Protein AF-A0A9E0UUS5-F1 (afdb_monomer_lite)

Sequence (159 aa):
MNNTKPQHTPTEKFYLEKNPLEKFFAIIGALCFITSCVLVITYSGFTTQPQNEIKVVLIPNLETLWIINVILGVAGGALINYKKFLASIPAGLAAVLFMTDFTLFYISFRDSIISIEILLPLFLAFVVGTVVYKVLYKFFYKKKDDEILKSRMNTELKN

Structure (mmCIF, N/CA/C/O backbone):
data_AF-A0A9E0UUS5-F1
#
_entry.id   AF-A0A9E0UUS5-F1
#
loop_
_atom_site.group_PDB
_atom_site.id
_atom_site.type_symbol
_atom_site.label_atom_id
_atom_site.label_alt_id
_atom_site.label_comp_id
_atom_site.label_asym_id
_atom_site.label_entity_id
_atom_site.label_seq_id
_atom_site.pdbx_PDB_ins_code
_atom_site.Cartn_x
_atom_site.Cartn_y
_atom_site.Cartn_z
_atom_site.occupancy
_atom_site.B_iso_or_equiv
_atom_site.auth_seq_id
_atom_site.auth_comp_id
_atom_site.auth_asym_id
_atom_site.auth_atom_id
_atom_site.pdbx_PDB_model_num
ATOM 1 N N . MET A 1 1 ? -50.980 16.074 3.807 1.00 41.56 1 MET A N 1
ATOM 2 C CA . MET A 1 1 ? -50.008 15.047 3.373 1.00 41.56 1 MET A CA 1
ATOM 3 C C . MET A 1 1 ? -48.647 15.426 3.935 1.00 41.56 1 MET A C 1
ATOM 5 O O . MET A 1 1 ? -48.015 16.333 3.412 1.00 41.56 1 MET A O 1
ATOM 9 N N . ASN A 1 2 ? -48.253 14.815 5.055 1.00 39.16 2 ASN A N 1
ATOM 10 C CA . ASN A 1 2 ? -46.959 15.079 5.682 1.00 39.16 2 ASN A CA 1
ATOM 11 C C . ASN A 1 2 ? -45.862 14.368 4.895 1.00 39.16 2 ASN A C 1
ATOM 13 O O . ASN A 1 2 ? -45.856 13.147 4.777 1.00 39.16 2 ASN A O 1
ATOM 17 N N . ASN A 1 3 ? -44.949 15.163 4.350 1.00 48.62 3 ASN A N 1
ATOM 18 C CA . ASN A 1 3 ? -43.794 14.712 3.597 1.00 48.62 3 ASN A CA 1
ATOM 19 C C . ASN A 1 3 ? -42.670 14.363 4.587 1.00 48.62 3 ASN A C 1
ATOM 21 O O . ASN A 1 3 ? -41.729 15.132 4.787 1.00 48.62 3 ASN A O 1
ATOM 25 N N . THR A 1 4 ? -42.804 13.238 5.291 1.00 45.41 4 THR A N 1
ATOM 26 C CA . THR A 1 4 ? -41.735 12.715 6.148 1.00 45.41 4 THR A CA 1
ATOM 27 C C . THR A 1 4 ? -40.682 12.073 5.259 1.00 45.41 4 THR A C 1
ATOM 29 O O . THR A 1 4 ? -40.800 10.911 4.871 1.00 45.41 4 THR A O 1
ATOM 32 N N . LYS A 1 5 ? -39.642 12.846 4.923 1.00 46.03 5 LYS A N 1
ATOM 33 C CA . LYS A 1 5 ? -38.373 12.279 4.454 1.00 46.03 5 LYS A CA 1
ATOM 34 C C . LYS A 1 5 ? -37.946 11.185 5.446 1.00 46.03 5 LYS A C 1
ATOM 36 O O . LYS A 1 5 ? -38.077 11.417 6.651 1.00 46.03 5 LYS A O 1
ATOM 41 N N . PRO A 1 6 ? -37.459 10.023 4.981 1.00 47.06 6 PRO A N 1
ATOM 42 C CA . PRO A 1 6 ? -37.034 8.953 5.871 1.00 47.06 6 PRO A CA 1
ATOM 43 C C . PRO A 1 6 ? -35.980 9.495 6.840 1.00 47.06 6 PRO A C 1
ATOM 45 O O . PRO A 1 6 ? -34.972 10.084 6.445 1.00 47.06 6 PRO A O 1
ATOM 48 N N . GLN A 1 7 ? -36.280 9.365 8.127 1.00 44.09 7 GLN A N 1
ATOM 49 C CA . GLN A 1 7 ? -35.441 9.826 9.216 1.00 44.09 7 GLN A CA 1
ATOM 50 C C . GLN A 1 7 ? -34.255 8.862 9.309 1.00 44.09 7 GLN A C 1
ATOM 52 O O . GLN A 1 7 ? -34.383 7.750 9.815 1.00 44.09 7 GLN A O 1
ATOM 57 N N . HIS A 1 8 ? -33.120 9.262 8.735 1.00 45.06 8 HIS A N 1
ATOM 58 C CA . HIS A 1 8 ? -31.873 8.508 8.827 1.00 45.06 8 HIS A CA 1
ATOM 59 C C . HIS A 1 8 ? -31.543 8.232 10.298 1.00 45.06 8 HIS A C 1
ATOM 61 O O . HIS A 1 8 ? -31.555 9.147 11.128 1.00 45.06 8 HIS A O 1
ATOM 67 N N . THR A 1 9 ? -31.269 6.967 10.612 1.00 47.38 9 THR A N 1
ATOM 68 C CA . THR A 1 9 ? -30.874 6.535 11.957 1.00 47.38 9 THR A CA 1
ATOM 69 C C . THR A 1 9 ? -29.610 7.291 12.404 1.00 47.38 9 THR A C 1
ATOM 71 O O . THR A 1 9 ? -28.745 7.580 11.571 1.00 47.38 9 THR A O 1
ATOM 74 N N . PRO A 1 10 ? -29.457 7.633 13.699 1.00 53.06 10 PRO A N 1
ATOM 75 C CA . PRO A 1 10 ? -28.300 8.389 14.204 1.00 53.06 10 PRO A CA 1
ATOM 76 C C . PRO A 1 10 ? -26.955 7.709 13.893 1.00 53.06 10 PRO A C 1
ATOM 78 O O . PRO A 1 10 ? -25.936 8.378 13.709 1.00 53.06 10 PRO A O 1
ATOM 81 N N . THR A 1 11 ? -26.974 6.389 13.705 1.00 48.91 11 THR A N 1
ATOM 82 C CA . THR A 1 11 ? -25.857 5.584 13.212 1.00 48.91 11 THR A CA 1
ATOM 83 C C . THR A 1 11 ? -25.323 6.029 11.850 1.00 48.91 11 THR A C 1
ATOM 85 O O . THR A 1 11 ? -24.110 6.039 11.675 1.00 48.91 11 THR A O 1
ATOM 88 N N . GLU A 1 12 ? -26.154 6.461 10.896 1.00 45.56 12 GLU A N 1
ATOM 89 C CA . GLU A 1 12 ? -25.675 6.862 9.560 1.00 45.56 12 GLU A CA 1
ATOM 90 C C . GLU A 1 12 ? -24.980 8.231 9.560 1.00 45.56 12 GLU A C 1
ATOM 92 O O . GLU A 1 12 ? -23.993 8.423 8.846 1.00 45.56 12 GLU A O 1
ATOM 97 N N . LYS A 1 13 ? -25.416 9.171 10.410 1.00 42.91 13 LYS A N 1
ATOM 98 C CA . LYS A 1 13 ? -24.761 10.486 10.537 1.00 42.91 13 LYS A CA 1
ATOM 99 C C . LYS A 1 13 ? -23.367 10.386 11.162 1.00 42.91 13 LYS A C 1
ATOM 101 O O . LYS A 1 13 ? -22.460 11.090 10.723 1.00 42.91 13 LYS A O 1
ATOM 106 N N . PHE A 1 14 ? -23.157 9.461 12.100 1.00 47.47 14 PHE A N 1
ATOM 107 C CA . PHE A 1 14 ? -21.867 9.294 12.782 1.00 47.47 14 PHE A CA 1
ATOM 108 C C . PHE A 1 14 ? -20.787 8.611 11.917 1.00 47.47 14 PHE A C 1
ATOM 110 O O . PHE A 1 14 ? -19.596 8.778 12.173 1.00 47.47 14 PHE A O 1
ATOM 117 N N . TYR A 1 15 ? -21.170 7.886 10.857 1.00 48.66 15 TYR A N 1
ATOM 118 C CA . TYR A 1 15 ? -20.225 7.417 9.828 1.00 48.66 15 TYR A CA 1
ATOM 119 C C . TYR A 1 15 ? -19.896 8.493 8.776 1.00 48.66 15 TYR A C 1
ATOM 121 O O . TYR A 1 15 ? -18.888 8.376 8.072 1.00 48.66 15 TYR A O 1
ATOM 129 N N . LEU A 1 16 ? -20.721 9.541 8.668 1.00 44.91 16 LEU A N 1
ATOM 130 C CA . LEU A 1 16 ? -20.596 10.610 7.671 1.00 44.91 16 LEU A CA 1
ATOM 131 C C . LEU A 1 16 ? -19.901 11.870 8.196 1.00 44.91 16 LEU A C 1
ATOM 133 O O . LEU A 1 16 ? -19.287 12.592 7.404 1.00 44.91 16 LEU A O 1
ATOM 137 N N . GLU A 1 17 ? -19.885 12.093 9.509 1.00 45.72 17 GLU A N 1
ATOM 138 C CA . GLU A 1 17 ? -19.091 13.148 10.148 1.00 45.72 17 GLU A CA 1
ATOM 139 C C . GLU A 1 17 ? -17.619 12.714 10.301 1.00 45.72 17 GLU A C 1
ATOM 141 O O . GLU A 1 17 ? -17.009 12.729 11.367 1.00 45.72 17 GLU A O 1
ATOM 146 N N . LYS A 1 18 ? -17.018 12.277 9.188 1.00 54.56 18 LYS A N 1
ATOM 147 C CA . LYS A 1 18 ? -15.564 12.142 9.080 1.00 54.56 18 LYS A CA 1
ATOM 148 C C . LYS A 1 18 ? -14.963 13.536 9.221 1.00 54.56 18 LYS A C 1
ATOM 150 O O . LYS A 1 18 ? -15.107 14.348 8.302 1.00 54.56 18 LYS A O 1
ATOM 155 N N . ASN A 1 19 ? -14.274 13.768 10.338 1.00 65.75 19 ASN A N 1
ATOM 156 C CA . ASN A 1 19 ? -13.429 14.936 10.572 1.00 65.75 19 ASN A CA 1
ATOM 157 C C . ASN A 1 19 ? -12.673 15.318 9.282 1.00 65.75 19 ASN A C 1
ATOM 159 O O . ASN A 1 19 ? -12.095 14.435 8.636 1.00 65.75 19 ASN A O 1
ATOM 163 N N . PRO A 1 20 ? -12.631 16.605 8.896 1.00 75.69 20 PRO A N 1
ATOM 164 C CA . PRO A 1 20 ? -11.965 17.041 7.666 1.00 75.69 20 PRO A CA 1
ATOM 165 C C . PRO A 1 20 ? -10.489 16.613 7.621 1.00 75.69 20 PRO A C 1
ATOM 167 O O . PRO A 1 20 ? -9.991 16.247 6.559 1.00 75.69 20 PRO A O 1
ATOM 170 N N . LEU A 1 21 ? -9.829 16.539 8.782 1.00 74.62 21 LEU A N 1
ATOM 171 C CA . LEU A 1 21 ? -8.473 16.004 8.933 1.00 74.62 21 LEU A CA 1
ATOM 172 C C . LEU A 1 21 ? -8.345 14.532 8.524 1.00 74.62 21 LEU A C 1
ATOM 174 O O . LEU A 1 21 ? -7.368 14.156 7.890 1.00 74.62 21 LEU A O 1
ATOM 178 N N . GLU A 1 22 ? -9.330 13.690 8.836 1.00 71.50 22 GLU A N 1
ATOM 179 C CA . GLU A 1 22 ? -9.284 12.267 8.477 1.00 71.50 22 GLU A CA 1
ATOM 180 C C . GLU A 1 22 ? -9.432 12.072 6.971 1.00 71.50 22 GLU A C 1
ATOM 182 O O . GLU A 1 22 ? -8.761 11.225 6.388 1.00 71.50 22 GLU A O 1
ATOM 187 N N . LYS A 1 23 ? -10.276 12.885 6.323 1.00 73.94 23 LYS A N 1
ATOM 188 C CA . LYS A 1 23 ? -10.376 12.910 4.857 1.00 73.94 23 LYS A CA 1
ATOM 189 C C . LYS A 1 23 ? -9.075 13.409 4.233 1.00 73.94 23 LYS A C 1
ATOM 191 O O . LYS A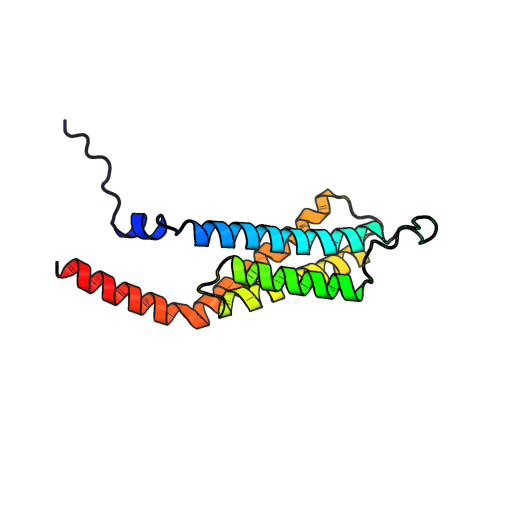 1 23 ? -8.608 12.810 3.272 1.00 73.94 23 LYS A O 1
ATOM 196 N N . PHE A 1 24 ? -8.482 14.458 4.797 1.00 79.12 24 PHE A N 1
ATOM 197 C CA . PHE A 1 24 ? -7.215 15.015 4.330 1.00 79.12 24 PHE A CA 1
ATOM 198 C C . PHE A 1 24 ? -6.070 13.996 4.417 1.00 79.12 24 PHE A C 1
ATOM 200 O O . PHE A 1 24 ? -5.419 13.730 3.409 1.00 79.12 24 PHE A O 1
ATOM 207 N N . PHE A 1 25 ? -5.881 13.344 5.570 1.00 78.69 25 PHE A N 1
ATOM 208 C CA . PHE A 1 25 ? -4.879 12.285 5.719 1.00 78.69 25 PHE A CA 1
ATOM 209 C C . PHE A 1 25 ? -5.159 11.086 4.816 1.00 78.69 25 PHE A C 1
ATOM 211 O O . PHE A 1 25 ? -4.224 10.548 4.233 1.00 78.69 25 PHE A O 1
ATOM 218 N N . ALA A 1 26 ? -6.425 10.707 4.621 1.00 75.25 26 ALA A N 1
ATOM 219 C CA . ALA A 1 26 ? -6.764 9.626 3.704 1.00 75.25 26 ALA A CA 1
ATOM 220 C C . ALA A 1 26 ? -6.425 9.960 2.242 1.00 75.25 26 ALA A C 1
ATOM 222 O O . ALA A 1 26 ? -5.924 9.095 1.528 1.00 75.25 26 ALA A O 1
ATOM 223 N N . ILE A 1 27 ? -6.653 11.204 1.804 1.00 82.06 27 ILE A N 1
ATOM 224 C CA . ILE A 1 27 ? -6.292 11.665 0.455 1.00 82.06 27 ILE A CA 1
ATOM 225 C C . ILE A 1 27 ? -4.772 11.678 0.286 1.00 82.06 27 ILE A C 1
ATOM 227 O O . ILE A 1 27 ? -4.271 11.131 -0.693 1.00 82.06 27 ILE A O 1
ATOM 231 N N . ILE A 1 28 ? -4.032 12.241 1.248 1.00 83.31 28 ILE A N 1
ATOM 232 C CA . ILE A 1 28 ? -2.562 12.238 1.210 1.00 83.31 28 ILE A CA 1
ATOM 233 C C . ILE A 1 28 ? -2.033 10.804 1.213 1.00 83.31 28 ILE A C 1
ATOM 235 O O . ILE A 1 28 ? -1.148 10.482 0.429 1.00 83.31 28 ILE A O 1
ATOM 239 N N . GLY A 1 29 ? -2.595 9.931 2.049 1.00 74.56 29 GLY A N 1
ATOM 240 C CA . GLY A 1 29 ? -2.203 8.530 2.121 1.00 74.56 29 GLY A CA 1
ATOM 241 C C . GLY A 1 29 ? -2.449 7.782 0.811 1.00 74.56 29 GLY A C 1
ATOM 242 O O . GLY A 1 29 ? -1.572 7.059 0.346 1.00 74.56 29 GLY A O 1
ATOM 243 N N . ALA A 1 30 ? -3.598 8.012 0.170 1.00 78.75 30 ALA A N 1
ATOM 244 C CA . ALA A 1 30 ? -3.902 7.450 -1.142 1.00 78.75 30 ALA A CA 1
ATOM 245 C C . ALA A 1 30 ? -2.944 7.969 -2.225 1.00 78.75 30 ALA A C 1
ATOM 247 O O . ALA A 1 30 ? -2.436 7.176 -3.013 1.00 78.75 30 ALA A O 1
ATOM 248 N N . LEU A 1 31 ? -2.645 9.272 -2.237 1.00 83.44 31 LEU A N 1
ATOM 249 C CA . LEU A 1 31 ? -1.670 9.855 -3.163 1.00 83.44 31 LEU A CA 1
ATOM 250 C C . LEU A 1 31 ? -0.276 9.260 -2.957 1.00 83.44 31 LEU A C 1
ATOM 252 O O . LEU A 1 31 ? 0.369 8.900 -3.932 1.00 83.44 31 LEU A O 1
ATOM 256 N N . CYS A 1 32 ? 0.153 9.112 -1.704 1.00 80.38 32 CYS A N 1
ATOM 257 C CA . CYS A 1 32 ? 1.437 8.531 -1.315 1.00 80.38 32 CYS A CA 1
ATOM 258 C C . CYS A 1 32 ? 1.557 7.061 -1.753 1.00 80.38 32 CYS A C 1
ATOM 260 O O . CYS A 1 32 ? 2.587 6.636 -2.270 1.00 80.38 32 CYS A O 1
ATOM 262 N N . PHE A 1 33 ? 0.470 6.298 -1.621 1.00 74.31 33 PHE A N 1
ATOM 263 C CA . PHE A 1 33 ? 0.401 4.918 -2.089 1.00 74.31 33 PHE A CA 1
ATOM 264 C C . PHE A 1 33 ? 0.462 4.827 -3.623 1.00 74.31 33 PHE A C 1
ATOM 266 O O . PHE A 1 33 ? 1.226 4.037 -4.170 1.00 74.31 33 PHE A O 1
ATOM 273 N N . ILE A 1 34 ? -0.293 5.672 -4.334 1.00 78.75 34 ILE A N 1
ATOM 274 C CA . ILE A 1 34 ? -0.288 5.705 -5.805 1.00 78.75 34 ILE A CA 1
ATOM 275 C C . ILE A 1 34 ? 1.084 6.134 -6.339 1.00 78.75 34 ILE A C 1
ATOM 277 O O . ILE A 1 34 ? 1.577 5.529 -7.288 1.00 78.75 34 ILE A O 1
ATOM 281 N N . THR A 1 35 ? 1.729 7.142 -5.746 1.00 78.69 35 THR A N 1
ATOM 282 C CA . THR A 1 35 ? 3.063 7.580 -6.187 1.00 78.69 35 THR A CA 1
ATOM 283 C C . THR A 1 35 ? 4.119 6.503 -5.972 1.00 78.69 35 THR A C 1
ATOM 285 O O . THR A 1 35 ? 4.952 6.314 -6.855 1.00 78.69 35 THR A O 1
ATOM 288 N N . SER A 1 36 ? 4.050 5.751 -4.868 1.00 72.94 36 SER A N 1
ATOM 289 C CA . SER A 1 36 ? 4.867 4.548 -4.649 1.00 72.94 36 SER A CA 1
ATOM 290 C C . SER A 1 36 ? 4.708 3.555 -5.810 1.00 72.94 36 SER A C 1
ATOM 292 O O . SER A 1 36 ? 5.691 3.156 -6.437 1.00 72.94 36 SER A O 1
ATOM 294 N N . CYS A 1 37 ? 3.460 3.242 -6.167 1.00 68.62 37 CYS A N 1
ATOM 295 C CA . CYS A 1 37 ? 3.131 2.313 -7.243 1.00 68.62 37 CYS A CA 1
ATOM 296 C C . CYS A 1 37 ? 3.693 2.780 -8.599 1.00 68.62 37 CYS A C 1
ATOM 298 O O . CYS A 1 37 ? 4.295 2.003 -9.341 1.00 68.62 37 CYS A O 1
ATOM 300 N N . VAL A 1 38 ? 3.528 4.065 -8.920 1.00 72.38 38 VAL A N 1
ATOM 301 C CA . VAL A 1 38 ? 4.005 4.651 -10.182 1.00 72.38 38 VAL A CA 1
ATOM 302 C C . VAL A 1 38 ? 5.535 4.672 -10.252 1.00 72.38 38 VAL A C 1
ATOM 304 O O . VAL A 1 38 ? 6.088 4.415 -11.320 1.00 72.38 38 VAL A O 1
ATOM 307 N N . LEU A 1 39 ? 6.229 4.922 -9.137 1.00 72.19 39 LEU A N 1
ATOM 308 C CA . LEU A 1 39 ? 7.697 4.935 -9.070 1.00 72.19 39 LEU A CA 1
ATOM 309 C C . LEU A 1 39 ? 8.317 3.581 -9.443 1.00 72.19 39 LEU A C 1
ATOM 311 O O . LEU A 1 39 ? 9.232 3.540 -10.265 1.00 72.19 39 LEU A O 1
ATOM 315 N N . VAL A 1 40 ? 7.793 2.478 -8.898 1.00 68.62 40 VAL A N 1
ATOM 316 C CA . VAL A 1 40 ? 8.290 1.115 -9.186 1.00 68.62 40 VAL A CA 1
ATOM 317 C C . VAL A 1 40 ? 8.152 0.769 -10.657 1.00 68.62 40 VAL A C 1
ATOM 319 O O . VAL A 1 40 ? 9.080 0.245 -11.275 1.00 68.62 40 VAL A O 1
ATOM 322 N N . ILE A 1 41 ? 6.984 1.066 -11.221 1.00 65.50 41 ILE A N 1
ATOM 323 C CA . ILE A 1 41 ? 6.671 0.716 -12.602 1.00 65.50 41 ILE A CA 1
ATOM 324 C C . ILE A 1 41 ? 7.444 1.619 -13.562 1.00 65.50 41 ILE A C 1
ATOM 326 O O . ILE A 1 41 ? 7.999 1.121 -14.535 1.00 65.50 41 ILE A O 1
ATOM 330 N N . THR A 1 42 ? 7.547 2.921 -13.285 1.00 65.50 42 THR A N 1
ATOM 331 C CA . THR A 1 42 ? 8.322 3.839 -14.135 1.00 65.50 42 THR A CA 1
ATOM 332 C C . THR A 1 42 ? 9.787 3.418 -14.178 1.00 65.50 42 THR A C 1
ATOM 334 O O . THR A 1 42 ? 10.378 3.364 -15.251 1.00 65.50 42 THR A O 1
ATOM 337 N N . TYR A 1 43 ? 10.371 3.044 -13.040 1.00 66.31 43 TYR A N 1
ATOM 338 C CA . TYR A 1 43 ? 11.735 2.536 -13.041 1.00 66.31 43 TYR A CA 1
ATOM 339 C C . TYR A 1 43 ? 11.855 1.226 -13.832 1.00 66.31 43 TYR A C 1
ATOM 341 O O . TYR A 1 43 ? 12.674 1.140 -14.745 1.00 66.31 43 TYR A O 1
ATOM 349 N N . SER A 1 44 ? 11.005 0.237 -13.538 1.00 61.41 44 SER A N 1
ATOM 350 C CA . SER A 1 44 ? 11.111 -1.111 -14.119 1.00 61.41 44 SER A CA 1
ATOM 351 C C . SER A 1 44 ? 10.718 -1.171 -15.603 1.00 61.41 44 SER A C 1
ATOM 353 O O . SER A 1 44 ? 11.192 -2.038 -16.328 1.00 61.41 44 SER A O 1
ATOM 355 N N . GLY A 1 45 ? 9.862 -0.256 -16.067 1.00 54.91 45 GLY A N 1
ATOM 356 C CA . GLY A 1 45 ? 9.377 -0.194 -17.448 1.00 54.91 45 GLY A CA 1
ATOM 357 C C . GLY A 1 45 ? 10.213 0.675 -18.393 1.00 54.91 45 GLY A C 1
ATOM 358 O O . GLY A 1 45 ? 10.132 0.468 -19.599 1.00 54.91 45 GLY A O 1
ATOM 359 N N . PHE A 1 46 ? 11.013 1.624 -17.881 1.00 50.47 46 PHE A N 1
ATOM 360 C CA . PHE A 1 46 ? 11.813 2.541 -18.715 1.00 50.47 46 PHE A CA 1
ATOM 361 C C . PHE A 1 46 ? 13.332 2.294 -18.679 1.00 50.47 46 PHE A C 1
ATOM 363 O O . PHE A 1 46 ? 14.023 2.735 -19.594 1.00 50.47 46 PHE A O 1
ATOM 370 N N . THR A 1 47 ? 13.885 1.582 -17.687 1.00 53.47 47 THR A N 1
ATOM 371 C CA . THR A 1 47 ? 15.341 1.292 -17.646 1.00 53.47 47 THR A CA 1
ATOM 372 C C . THR A 1 47 ? 15.783 0.090 -18.489 1.00 53.47 47 THR A C 1
ATOM 374 O O . THR A 1 47 ? 16.972 -0.212 -18.539 1.00 53.47 47 THR A O 1
ATOM 377 N N . THR A 1 48 ? 14.872 -0.565 -19.214 1.00 48.06 48 THR A N 1
ATOM 378 C CA . THR A 1 48 ? 15.212 -1.610 -20.198 1.00 48.06 48 THR A CA 1
ATOM 379 C C . THR A 1 48 ? 15.818 -1.059 -21.494 1.00 48.06 48 THR A C 1
ATOM 381 O O . THR A 1 48 ? 16.295 -1.838 -22.318 1.00 48.06 48 THR A O 1
ATOM 384 N N . GLN A 1 49 ? 15.862 0.266 -21.688 1.00 48.47 49 GLN A N 1
ATOM 385 C CA . GLN A 1 49 ? 16.645 0.863 -22.771 1.00 48.47 49 GLN A CA 1
ATOM 386 C C . GLN A 1 49 ? 18.140 0.902 -22.405 1.00 48.47 49 GLN A C 1
ATOM 388 O O . GLN A 1 49 ? 18.482 1.284 -21.282 1.00 48.47 49 GLN A O 1
ATOM 393 N N . PRO A 1 50 ? 19.050 0.520 -23.326 1.00 47.28 50 PRO A N 1
ATOM 394 C CA . PRO A 1 50 ? 20.485 0.514 -23.064 1.00 47.28 50 PRO A CA 1
ATOM 395 C C . PRO A 1 50 ? 20.940 1.903 -22.600 1.00 47.28 50 PRO A C 1
ATOM 397 O O . PRO A 1 50 ? 20.605 2.911 -23.217 1.00 47.28 50 PRO A O 1
ATOM 400 N N . GLN A 1 51 ? 21.693 1.923 -21.498 1.00 49.62 51 GLN A N 1
ATOM 401 C CA . GLN A 1 51 ? 22.073 3.063 -20.645 1.00 49.62 51 GLN A CA 1
ATOM 402 C C . GLN A 1 51 ? 22.871 4.207 -21.314 1.00 49.62 51 GLN A C 1
ATOM 404 O O . GLN A 1 51 ? 23.588 4.934 -20.629 1.00 49.62 51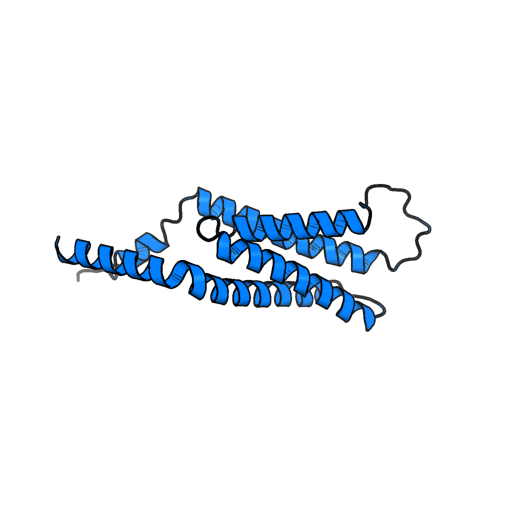 GLN A O 1
ATOM 409 N N . ASN A 1 52 ? 22.795 4.404 -22.628 1.00 45.84 52 ASN A N 1
ATOM 410 C CA . ASN A 1 52 ? 23.770 5.236 -23.324 1.00 45.84 52 ASN A CA 1
ATOM 411 C C . ASN A 1 52 ? 23.430 6.721 -23.492 1.00 45.84 52 ASN A C 1
ATOM 413 O O . ASN A 1 52 ? 24.354 7.452 -23.826 1.00 45.84 52 ASN A O 1
ATOM 417 N N . GLU A 1 53 ? 22.219 7.234 -23.223 1.00 44.72 53 GLU A N 1
ATOM 418 C CA . GLU A 1 53 ? 21.931 8.638 -23.613 1.00 44.72 53 GLU A CA 1
ATOM 419 C C . GLU A 1 53 ? 21.122 9.528 -22.652 1.00 44.72 53 GLU A C 1
ATOM 421 O O . GLU A 1 53 ? 20.635 10.575 -23.068 1.00 44.72 53 GLU A O 1
ATOM 426 N N . ILE A 1 54 ? 21.040 9.242 -21.346 1.00 45.03 54 ILE A N 1
ATOM 427 C CA . ILE A 1 54 ? 20.441 10.218 -20.408 1.00 45.03 54 ILE A CA 1
ATOM 428 C C . ILE A 1 54 ? 21.421 10.582 -19.289 1.00 45.03 54 ILE A C 1
ATOM 430 O O . ILE A 1 54 ? 21.365 10.079 -18.169 1.00 45.03 54 ILE A O 1
ATOM 434 N N . LYS A 1 55 ? 22.314 11.535 -19.596 1.00 40.62 55 LYS A N 1
ATOM 435 C CA . LYS A 1 55 ? 23.054 12.344 -18.610 1.00 40.62 55 LYS A CA 1
ATOM 436 C C . LYS A 1 55 ? 22.091 13.301 -17.896 1.00 40.62 55 LYS A C 1
ATOM 438 O O . LYS A 1 55 ? 22.146 14.510 -18.084 1.00 40.62 55 LYS A O 1
ATOM 443 N N . VAL A 1 56 ? 21.220 12.769 -17.048 1.00 43.06 56 VAL A N 1
ATOM 444 C CA . VAL A 1 56 ? 20.603 13.545 -15.969 1.00 43.06 56 VAL A CA 1
ATOM 445 C C . VAL A 1 56 ? 20.584 12.648 -14.739 1.00 43.06 56 VAL A C 1
ATOM 447 O O . VAL A 1 56 ? 19.773 11.733 -14.623 1.00 43.06 56 VAL A O 1
ATOM 450 N N . VAL A 1 57 ? 21.515 12.902 -13.818 1.00 45.25 57 VAL A N 1
ATOM 451 C CA . VAL A 1 57 ? 21.588 12.271 -12.493 1.00 45.25 57 VAL A CA 1
ATOM 452 C C . VAL A 1 57 ? 20.443 12.824 -11.634 1.00 45.25 57 VAL A C 1
ATOM 454 O O . VAL A 1 57 ? 20.649 13.624 -10.730 1.00 45.25 57 VAL A O 1
ATOM 457 N N . LEU A 1 58 ? 19.207 12.470 -11.981 1.00 53.19 58 LEU A N 1
ATOM 458 C CA . LEU A 1 58 ? 18.009 12.757 -11.184 1.00 53.19 58 LEU A CA 1
ATOM 459 C C . LEU A 1 58 ? 17.156 11.503 -10.951 1.00 53.19 58 LEU A C 1
ATOM 461 O O . LEU A 1 58 ? 16.097 11.583 -10.338 1.00 53.19 58 LEU A O 1
ATOM 465 N N . ILE A 1 59 ? 17.608 10.344 -11.434 1.00 55.66 59 ILE A N 1
ATOM 466 C CA . ILE A 1 59 ? 17.000 9.051 -11.129 1.00 55.66 59 ILE A CA 1
ATOM 467 C C . ILE A 1 59 ? 17.779 8.489 -9.931 1.00 55.66 59 ILE A C 1
ATOM 469 O O . ILE A 1 59 ? 18.979 8.239 -10.070 1.00 55.66 59 ILE A O 1
ATOM 473 N N . PRO A 1 60 ? 17.158 8.350 -8.743 1.00 61.50 60 PRO A N 1
ATOM 474 C CA . PRO A 1 60 ? 17.824 7.763 -7.587 1.00 61.50 60 PRO A CA 1
ATOM 475 C C . PRO A 1 60 ? 18.317 6.348 -7.917 1.00 61.50 60 PRO A C 1
ATOM 477 O O . PRO A 1 60 ? 17.730 5.664 -8.757 1.00 61.50 60 PRO A O 1
ATOM 480 N N . ASN A 1 61 ? 19.380 5.898 -7.243 1.00 69.38 61 ASN A N 1
ATOM 481 C CA . ASN A 1 61 ? 19.861 4.521 -7.368 1.00 69.38 61 ASN A CA 1
ATOM 482 C C . ASN A 1 61 ? 18.712 3.525 -7.088 1.00 69.38 61 ASN A C 1
ATOM 484 O O . ASN A 1 61 ? 17.793 3.837 -6.327 1.00 69.38 61 ASN A O 1
ATOM 488 N N . LEU A 1 62 ? 18.774 2.325 -7.672 1.00 67.56 62 LEU A N 1
ATOM 489 C CA . LEU A 1 62 ? 17.757 1.276 -7.547 1.00 67.56 62 LEU A CA 1
ATOM 490 C C . LEU A 1 62 ? 17.372 1.021 -6.086 1.00 67.56 62 LEU A C 1
ATOM 492 O O . LEU A 1 62 ? 16.197 1.026 -5.731 1.00 67.56 62 LEU A O 1
ATOM 496 N N . GLU A 1 63 ? 18.372 0.875 -5.221 1.00 71.06 63 GLU A N 1
ATOM 497 C CA . GLU A 1 63 ? 18.180 0.688 -3.780 1.00 71.06 63 GLU A CA 1
ATOM 498 C C . GLU A 1 63 ? 17.432 1.865 -3.139 1.00 71.06 63 GLU A C 1
ATOM 500 O O . GLU A 1 63 ? 16.532 1.676 -2.324 1.00 71.06 63 GLU A O 1
ATOM 505 N N . THR A 1 64 ? 17.751 3.095 -3.545 1.00 74.38 64 THR A N 1
ATOM 506 C CA . THR A 1 64 ? 17.094 4.308 -3.046 1.00 74.38 64 THR A CA 1
ATOM 507 C C . THR A 1 64 ? 15.634 4.379 -3.489 1.00 74.38 64 THR A C 1
ATOM 509 O O . THR A 1 64 ? 14.777 4.753 -2.692 1.00 74.38 64 THR A O 1
ATOM 512 N N . LEU A 1 65 ? 15.322 3.977 -4.724 1.00 71.06 65 LEU A N 1
ATOM 513 C CA . LEU A 1 65 ? 13.945 3.896 -5.220 1.00 71.06 65 LEU A CA 1
ATOM 514 C C . LEU A 1 65 ? 13.126 2.850 -4.464 1.00 71.06 65 LEU A C 1
ATOM 516 O O . LEU A 1 65 ? 11.983 3.128 -4.097 1.00 71.06 65 LEU A O 1
ATOM 520 N N . TRP A 1 66 ? 13.717 1.691 -4.167 1.00 73.44 66 TRP A N 1
ATOM 521 C CA . TRP A 1 66 ? 13.079 0.665 -3.342 1.00 73.44 66 TRP A CA 1
ATOM 522 C C . TRP A 1 66 ? 12.769 1.172 -1.938 1.00 73.44 66 TRP A C 1
ATOM 524 O O . TRP A 1 66 ? 11.644 1.020 -1.461 1.00 73.44 66 TRP A O 1
ATOM 534 N N . ILE A 1 67 ? 13.739 1.829 -1.299 1.00 78.94 67 ILE A N 1
ATOM 535 C CA . ILE A 1 67 ? 13.565 2.413 0.034 1.00 78.94 67 ILE A CA 1
ATOM 536 C C . ILE A 1 67 ? 12.451 3.466 0.016 1.00 78.94 67 ILE A C 1
ATOM 538 O O . ILE A 1 67 ? 11.548 3.411 0.850 1.00 78.94 67 ILE A O 1
ATOM 542 N N . ILE A 1 68 ? 12.465 4.387 -0.954 1.00 79.88 68 ILE A N 1
ATOM 543 C CA . ILE A 1 68 ? 11.423 5.413 -1.104 1.00 79.88 68 ILE A CA 1
ATOM 544 C C . ILE A 1 68 ? 10.054 4.760 -1.297 1.00 79.88 68 ILE A C 1
ATOM 546 O O . ILE A 1 68 ? 9.091 5.156 -0.649 1.00 79.88 68 ILE A O 1
ATOM 550 N N . ASN A 1 69 ? 9.959 3.735 -2.139 1.00 78.31 69 ASN A N 1
ATOM 551 C CA . ASN A 1 69 ? 8.710 3.036 -2.402 1.00 78.31 69 ASN A CA 1
ATOM 552 C C . ASN A 1 69 ? 8.150 2.333 -1.152 1.00 78.31 69 ASN A C 1
ATOM 554 O O . ASN A 1 69 ? 6.962 2.457 -0.859 1.00 78.31 69 ASN A O 1
ATOM 558 N N . VAL A 1 70 ? 8.997 1.664 -0.366 1.00 80.38 70 VAL A N 1
ATOM 559 C CA . VAL A 1 70 ? 8.590 1.057 0.912 1.00 80.38 70 VAL A CA 1
ATOM 560 C C . VAL A 1 70 ? 8.134 2.127 1.905 1.00 80.38 70 VAL A C 1
ATOM 562 O O . VAL A 1 70 ? 7.086 1.969 2.533 1.00 80.38 70 VAL A O 1
ATOM 565 N N . ILE A 1 71 ? 8.869 3.238 2.023 1.00 85.44 71 ILE A N 1
ATOM 566 C CA . ILE A 1 71 ? 8.511 4.351 2.915 1.00 85.44 71 ILE A CA 1
ATOM 567 C C . ILE A 1 71 ? 7.166 4.958 2.509 1.00 85.44 71 ILE A C 1
ATOM 569 O O . ILE A 1 71 ? 6.299 5.128 3.364 1.00 85.44 71 ILE A O 1
ATOM 573 N N . LEU A 1 72 ? 6.964 5.252 1.223 1.00 82.56 72 LEU A N 1
ATOM 574 C CA . LEU A 1 72 ? 5.713 5.802 0.699 1.00 82.56 72 LEU A CA 1
ATOM 575 C C . LEU A 1 72 ? 4.551 4.809 0.843 1.00 82.56 72 LEU A C 1
ATOM 577 O O . LEU A 1 72 ? 3.446 5.207 1.199 1.00 82.56 72 LEU A O 1
ATOM 581 N N . GLY A 1 73 ? 4.798 3.514 0.653 1.00 79.44 73 GLY A N 1
ATOM 582 C CA . GLY A 1 73 ? 3.818 2.454 0.879 1.00 79.44 73 GLY A CA 1
ATOM 583 C C . GLY A 1 73 ? 3.356 2.356 2.330 1.00 79.44 73 GLY A C 1
ATOM 584 O O . GLY A 1 73 ? 2.157 2.313 2.613 1.00 79.44 73 GLY A O 1
ATOM 585 N N . VAL A 1 74 ? 4.309 2.364 3.265 1.00 83.44 74 VAL A N 1
ATOM 586 C CA . VAL A 1 74 ? 4.046 2.326 4.709 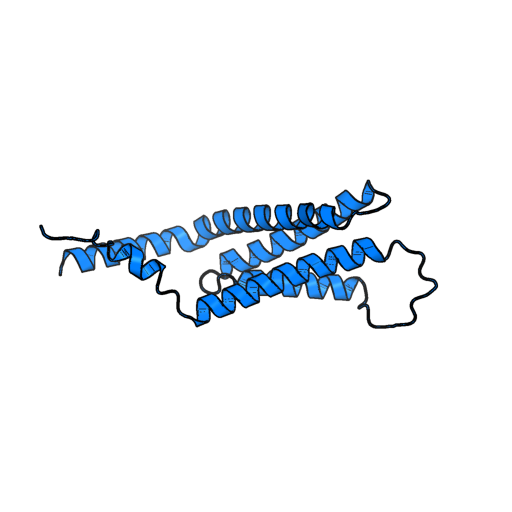1.00 83.44 74 VAL A CA 1
ATOM 587 C C . VAL A 1 74 ? 3.377 3.615 5.179 1.00 83.44 74 VAL A C 1
ATOM 589 O O . VAL A 1 74 ? 2.376 3.553 5.894 1.00 83.44 74 VAL A O 1
ATOM 592 N N . ALA A 1 75 ? 3.886 4.776 4.760 1.00 84.12 75 ALA A N 1
ATOM 593 C CA . ALA A 1 75 ? 3.311 6.077 5.088 1.00 84.12 75 ALA A CA 1
ATOM 594 C C . ALA A 1 75 ? 1.899 6.218 4.505 1.00 84.12 75 ALA A C 1
ATOM 596 O O . ALA A 1 75 ? 0.979 6.617 5.216 1.00 84.12 75 ALA A O 1
ATOM 597 N N . GLY A 1 76 ? 1.702 5.812 3.250 1.00 79.31 76 GLY A N 1
ATOM 598 C CA . GLY A 1 76 ? 0.405 5.774 2.584 1.00 79.31 76 GLY A CA 1
ATOM 599 C C . GLY A 1 76 ? -0.589 4.884 3.322 1.00 79.31 76 GLY A C 1
ATOM 600 O O . GLY A 1 76 ? -1.677 5.337 3.684 1.00 79.31 76 GLY A O 1
ATOM 601 N N . GLY A 1 77 ? -0.182 3.655 3.650 1.00 77.31 77 GLY A N 1
ATOM 602 C CA . GLY A 1 77 ? -0.970 2.733 4.465 1.00 77.31 77 GLY A CA 1
ATOM 603 C C . GLY A 1 77 ? -1.335 3.327 5.825 1.00 77.31 77 GLY A C 1
ATOM 604 O O . GLY A 1 77 ? -2.508 3.337 6.196 1.00 77.31 77 GLY A O 1
ATOM 605 N N . ALA A 1 78 ? -0.369 3.883 6.557 1.00 81.62 78 ALA A N 1
ATOM 606 C CA . ALA A 1 78 ? -0.597 4.503 7.861 1.00 81.62 78 ALA A CA 1
ATOM 607 C C . ALA A 1 78 ? -1.579 5.685 7.793 1.00 81.62 78 ALA A C 1
ATOM 609 O O . ALA A 1 78 ? -2.468 5.792 8.636 1.00 81.62 78 ALA A O 1
ATOM 610 N N . LEU A 1 79 ? -1.451 6.545 6.780 1.00 81.56 79 LEU A N 1
ATOM 611 C CA . LEU A 1 79 ? -2.254 7.759 6.617 1.00 81.56 79 LEU A CA 1
ATOM 612 C C . LEU A 1 79 ? -3.698 7.474 6.185 1.00 81.56 79 LEU A C 1
ATOM 614 O O . LEU A 1 79 ? -4.613 8.147 6.662 1.00 81.56 79 LEU A O 1
ATOM 618 N N . ILE A 1 80 ? -3.928 6.443 5.358 1.00 77.00 80 ILE A N 1
ATOM 619 C CA . ILE A 1 80 ? -5.279 6.019 4.938 1.00 77.00 80 ILE A CA 1
ATOM 620 C C . ILE A 1 80 ? -6.165 5.693 6.146 1.00 77.00 80 ILE A C 1
ATOM 622 O O . ILE A 1 80 ? -7.371 5.955 6.123 1.00 77.00 80 ILE A O 1
ATOM 626 N N . ASN A 1 81 ? -5.588 5.131 7.213 1.00 75.38 81 ASN A N 1
ATOM 627 C CA . ASN A 1 81 ? -6.342 4.806 8.416 1.00 75.38 81 ASN A CA 1
ATOM 628 C C . ASN A 1 81 ? -5.503 4.949 9.694 1.00 75.38 81 ASN A C 1
ATOM 630 O O . ASN A 1 81 ? -5.212 3.971 10.385 1.00 75.38 81 ASN A O 1
ATOM 634 N N . TYR A 1 82 ? -5.155 6.194 10.034 1.00 76.12 82 TYR A N 1
ATOM 635 C CA . TYR A 1 82 ? -4.261 6.519 11.156 1.00 76.12 82 TYR A CA 1
ATOM 636 C C . TYR A 1 82 ? -4.733 5.973 12.517 1.00 76.12 82 TYR A C 1
ATOM 638 O O . TYR A 1 82 ? -3.916 5.556 13.334 1.00 76.12 82 TYR A O 1
ATOM 646 N N . LYS A 1 83 ? -6.051 5.884 12.762 1.00 75.25 83 LYS A N 1
ATOM 647 C CA . LYS A 1 83 ? -6.607 5.282 13.996 1.00 75.25 83 LYS A CA 1
ATOM 648 C C . LYS A 1 83 ? -6.343 3.779 14.096 1.00 75.25 83 LYS A C 1
ATOM 650 O O . LYS A 1 83 ? -6.339 3.219 15.189 1.00 75.25 83 LYS A O 1
ATOM 655 N N . LYS A 1 84 ? -6.164 3.121 12.950 1.00 81.69 84 LYS A N 1
ATOM 656 C CA . LYS A 1 84 ? -6.021 1.668 12.802 1.00 81.69 84 LYS A CA 1
ATOM 657 C C . LYS A 1 84 ? -4.647 1.312 12.230 1.00 81.69 84 LYS A C 1
ATOM 659 O O . LYS A 1 84 ? -4.517 0.351 11.472 1.00 81.69 84 LYS A O 1
ATOM 664 N N . PHE A 1 85 ? -3.620 2.084 12.598 1.00 82.25 85 PHE A N 1
ATOM 665 C CA . PHE A 1 85 ? -2.270 1.975 12.044 1.00 82.25 85 PHE A CA 1
ATOM 666 C C . PHE A 1 85 ? -1.650 0.575 12.198 1.00 82.25 85 PHE A C 1
ATOM 668 O O . PHE A 1 85 ? -0.939 0.149 11.294 1.00 82.25 85 PHE A O 1
ATOM 675 N N . LEU A 1 86 ? -1.976 -0.186 13.257 1.00 84.00 86 LEU A N 1
ATOM 676 C CA . LEU A 1 86 ? -1.471 -1.560 13.449 1.00 84.00 86 LEU A CA 1
ATOM 677 C C . LEU A 1 86 ? -1.955 -2.530 12.364 1.00 84.00 86 LEU A C 1
ATOM 679 O O . LEU A 1 86 ? -1.268 -3.497 12.059 1.00 84.00 86 LEU A O 1
ATOM 683 N N . ALA A 1 87 ? -3.126 -2.280 11.774 1.00 82.00 87 ALA A N 1
ATOM 684 C CA . ALA A 1 87 ? -3.627 -3.045 10.633 1.00 82.00 87 ALA A CA 1
ATOM 685 C C . ALA A 1 87 ? -3.248 -2.390 9.295 1.00 82.00 87 ALA A C 1
ATOM 687 O O . ALA A 1 87 ? -3.067 -3.082 8.298 1.00 82.00 87 ALA A O 1
ATOM 688 N N . SER A 1 88 ? -3.118 -1.062 9.275 1.00 81.88 88 SER A N 1
ATOM 689 C CA . SER A 1 88 ? -2.890 -0.273 8.061 1.00 81.88 88 SER A CA 1
ATOM 690 C C . SER A 1 88 ? -1.438 -0.293 7.575 1.00 81.88 88 SER A C 1
ATOM 692 O O . SER A 1 88 ? -1.202 -0.402 6.375 1.00 81.88 88 SER A O 1
ATOM 694 N N . ILE A 1 89 ? -0.461 -0.243 8.487 1.00 86.62 89 ILE A N 1
ATOM 695 C CA . ILE A 1 89 ? 0.971 -0.293 8.151 1.00 86.62 89 ILE A CA 1
ATOM 696 C C . ILE A 1 89 ? 1.357 -1.627 7.496 1.00 86.62 89 ILE A C 1
ATOM 698 O O . ILE A 1 89 ? 1.915 -1.595 6.398 1.00 86.62 89 ILE A O 1
ATOM 702 N N . PRO A 1 90 ? 1.046 -2.801 8.085 1.00 86.56 90 PRO A N 1
ATOM 703 C CA . PRO A 1 90 ? 1.455 -4.068 7.488 1.00 86.56 90 PRO A CA 1
ATOM 704 C C . PRO A 1 90 ? 0.682 -4.359 6.199 1.00 86.56 90 PRO A C 1
ATOM 706 O O . PRO A 1 90 ? 1.219 -4.993 5.300 1.00 86.56 90 PRO A O 1
ATOM 709 N N . ALA A 1 91 ? -0.555 -3.862 6.077 1.00 85.38 91 ALA A N 1
ATOM 710 C CA . ALA A 1 91 ? -1.324 -3.944 4.840 1.00 85.38 91 ALA A CA 1
ATOM 711 C C . ALA A 1 91 ? -0.708 -3.106 3.710 1.00 85.38 91 ALA A C 1
ATOM 713 O O . ALA A 1 91 ? -0.595 -3.599 2.590 1.00 85.38 91 ALA A O 1
ATOM 714 N N . GLY A 1 92 ? -0.275 -1.874 4.004 1.00 83.06 92 GLY A N 1
ATOM 715 C CA . GLY A 1 92 ? 0.442 -1.028 3.048 1.00 83.06 92 GLY A CA 1
ATOM 716 C C . GLY A 1 92 ? 1.764 -1.657 2.611 1.00 83.06 92 GLY A C 1
ATOM 717 O O . GLY A 1 92 ? 2.037 -1.745 1.418 1.00 83.06 92 GLY A O 1
ATOM 718 N N . LEU A 1 93 ? 2.538 -2.187 3.563 1.00 87.44 93 LEU A N 1
ATOM 719 C CA . LEU A 1 93 ? 3.786 -2.895 3.272 1.00 87.44 93 LEU A CA 1
ATOM 720 C C . LEU A 1 93 ? 3.555 -4.138 2.398 1.00 87.44 93 LEU A C 1
ATOM 722 O O . LEU A 1 93 ? 4.233 -4.310 1.389 1.00 87.44 93 LEU A O 1
ATOM 726 N N . ALA A 1 94 ? 2.582 -4.982 2.754 1.00 86.94 94 ALA A N 1
ATOM 727 C CA . ALA A 1 94 ? 2.253 -6.185 1.992 1.00 86.94 94 ALA A CA 1
ATOM 728 C C . ALA A 1 94 ? 1.805 -5.855 0.563 1.00 86.94 94 ALA A C 1
ATOM 730 O O . ALA A 1 94 ? 2.191 -6.548 -0.374 1.00 86.94 94 ALA A O 1
ATOM 731 N N . ALA A 1 95 ? 1.027 -4.785 0.386 1.00 84.88 95 ALA A N 1
ATOM 732 C CA . ALA A 1 95 ? 0.603 -4.334 -0.931 1.00 84.88 95 ALA A CA 1
ATOM 733 C C . ALA A 1 95 ? 1.791 -3.901 -1.799 1.00 84.88 95 ALA A C 1
ATOM 735 O O . ALA A 1 95 ? 1.869 -4.302 -2.957 1.00 84.88 95 ALA A O 1
ATOM 736 N N . VAL A 1 96 ? 2.735 -3.139 -1.236 1.00 83.50 96 VAL A N 1
ATOM 737 C CA . VAL A 1 96 ? 3.927 -2.683 -1.963 1.00 83.50 96 VAL A CA 1
ATOM 738 C C . VAL A 1 96 ? 4.864 -3.836 -2.317 1.00 83.50 96 VAL A C 1
ATOM 740 O O . VAL A 1 96 ? 5.315 -3.911 -3.459 1.00 83.50 96 VAL A O 1
ATOM 743 N N . LEU A 1 97 ? 5.127 -4.757 -1.387 1.00 84.38 97 LEU A N 1
ATOM 744 C CA . LEU A 1 97 ? 5.962 -5.935 -1.654 1.00 84.38 97 LEU A CA 1
ATOM 745 C C . LEU A 1 97 ? 5.326 -6.850 -2.705 1.00 84.38 97 LEU A C 1
ATOM 747 O O . LEU A 1 97 ? 5.977 -7.237 -3.668 1.00 84.38 97 LEU A O 1
ATOM 751 N N . PHE A 1 98 ? 4.029 -7.129 -2.586 1.00 84.94 98 PHE A N 1
ATOM 752 C CA . PHE A 1 98 ? 3.345 -7.977 -3.558 1.00 84.94 98 PHE A CA 1
ATOM 753 C C . PHE A 1 98 ? 3.312 -7.344 -4.950 1.00 84.94 98 PHE A C 1
ATOM 755 O O . PHE A 1 98 ? 3.540 -8.016 -5.951 1.00 84.94 98 PHE A O 1
ATOM 762 N N . MET A 1 99 ? 3.050 -6.037 -5.023 1.00 81.25 99 MET A N 1
ATOM 763 C CA . MET A 1 99 ? 3.086 -5.300 -6.282 1.00 81.25 99 MET A CA 1
ATOM 764 C C . MET A 1 99 ? 4.458 -5.382 -6.943 1.00 81.25 99 MET A C 1
ATOM 766 O O . MET A 1 99 ? 4.553 -5.576 -8.152 1.00 81.25 99 MET A O 1
ATOM 770 N N . THR A 1 100 ? 5.504 -5.215 -6.141 1.00 77.50 100 THR A N 1
ATOM 771 C CA . THR A 1 100 ? 6.906 -5.284 -6.550 1.00 77.50 100 THR A CA 1
ATOM 772 C C . THR A 1 100 ? 7.224 -6.634 -7.169 1.00 77.50 100 THR A C 1
ATOM 774 O O . THR A 1 100 ? 7.624 -6.694 -8.331 1.00 77.50 100 THR A O 1
ATOM 777 N N . ASP A 1 101 ? 6.968 -7.709 -6.426 1.00 81.25 101 ASP A N 1
ATOM 778 C CA . ASP A 1 101 ? 7.253 -9.070 -6.868 1.00 81.25 101 ASP A CA 1
ATOM 779 C C . ASP A 1 101 ? 6.440 -9.420 -8.112 1.00 81.25 101 ASP A C 1
ATOM 781 O O . ASP A 1 101 ? 6.970 -9.975 -9.072 1.00 81.25 101 ASP A O 1
ATOM 785 N N . PHE A 1 102 ? 5.162 -9.029 -8.139 1.00 82.75 102 PHE A N 1
ATOM 786 C CA . PHE A 1 102 ? 4.309 -9.246 -9.299 1.00 82.75 102 PHE A CA 1
ATOM 787 C C . PHE A 1 102 ? 4.791 -8.464 -10.524 1.00 82.75 102 PHE A C 1
ATOM 789 O O . PHE A 1 102 ? 4.765 -8.993 -11.629 1.00 82.75 102 PHE A O 1
ATOM 796 N N . THR A 1 103 ? 5.256 -7.226 -10.344 1.00 75.75 103 THR A N 1
ATOM 797 C CA . THR A 1 103 ? 5.799 -6.408 -11.437 1.00 75.75 103 THR A CA 1
ATOM 798 C C . THR A 1 103 ? 7.070 -7.042 -11.996 1.00 75.75 103 THR A C 1
ATOM 800 O O . THR A 1 103 ? 7.172 -7.215 -13.206 1.00 75.75 103 THR A O 1
ATOM 803 N N . LEU A 1 104 ? 8.002 -7.465 -11.137 1.00 75.75 104 LEU A N 1
ATOM 804 C CA . LEU A 1 104 ? 9.229 -8.152 -11.558 1.00 75.75 104 LEU A CA 1
ATOM 805 C C . LEU A 1 104 ? 8.926 -9.475 -12.270 1.00 75.75 104 LEU A C 1
ATOM 807 O O . LEU A 1 104 ? 9.471 -9.748 -13.339 1.00 75.75 104 LEU A O 1
ATOM 811 N N . PHE A 1 105 ? 8.012 -10.269 -11.712 1.00 81.38 105 PHE A N 1
ATOM 812 C CA . PHE A 1 105 ? 7.551 -11.508 -12.325 1.00 81.38 105 PHE A CA 1
ATOM 813 C C . PHE A 1 105 ? 6.916 -11.247 -13.694 1.00 81.38 105 PHE A C 1
ATOM 815 O O . PHE A 1 105 ? 7.281 -11.896 -14.665 1.00 81.38 105 PHE A O 1
ATOM 822 N N . TYR A 1 106 ? 6.020 -10.267 -13.810 1.00 76.38 106 TYR A N 1
ATOM 823 C CA . TYR A 1 106 ? 5.341 -9.931 -15.062 1.00 76.38 106 TYR A CA 1
ATOM 824 C C . TYR A 1 106 ? 6.317 -9.482 -16.158 1.00 76.38 106 TYR A C 1
ATOM 826 O O . TYR A 1 106 ? 6.215 -9.935 -17.298 1.00 76.38 106 TYR A O 1
ATOM 834 N N . ILE A 1 107 ? 7.294 -8.644 -15.801 1.00 74.06 107 ILE A N 1
ATOM 835 C CA . ILE A 1 107 ? 8.333 -8.162 -16.722 1.00 74.06 107 ILE A CA 1
ATOM 836 C C . ILE A 1 107 ? 9.226 -9.308 -17.199 1.00 74.06 107 ILE A C 1
ATOM 838 O O . ILE A 1 107 ? 9.641 -9.312 -18.351 1.00 74.06 107 ILE A O 1
ATOM 842 N N . SER A 1 108 ? 9.469 -10.326 -16.368 1.00 78.62 108 SER A N 1
ATOM 843 C CA . SER A 1 108 ? 10.314 -11.463 -16.763 1.00 78.62 108 SER A CA 1
ATOM 844 C C . SER A 1 108 ? 9.783 -12.266 -17.962 1.00 78.62 108 SER A C 1
ATOM 846 O O . SER A 1 108 ? 10.560 -12.949 -18.623 1.00 78.62 108 SER A O 1
ATOM 848 N N . PHE A 1 109 ? 8.486 -12.159 -18.281 1.00 78.00 109 PHE A N 1
ATOM 849 C CA . PHE A 1 109 ? 7.861 -12.830 -19.430 1.00 78.00 109 PHE A CA 1
ATOM 850 C C . PHE A 1 109 ? 7.586 -11.899 -20.618 1.00 78.00 109 PHE A C 1
ATOM 852 O O . PHE A 1 109 ? 6.974 -12.335 -21.596 1.00 78.00 109 PHE A O 1
ATOM 859 N N . ARG A 1 110 ? 7.944 -10.610 -20.536 1.00 68.56 110 ARG A N 1
ATOM 860 C CA . ARG A 1 110 ? 7.531 -9.597 -21.517 1.00 68.56 110 ARG A CA 1
ATOM 861 C C . ARG A 1 110 ? 8.693 -8.694 -21.916 1.00 68.56 110 ARG A C 1
ATOM 863 O O . ARG A 1 110 ? 9.276 -8.021 -21.079 1.00 68.56 110 ARG A O 1
ATOM 870 N N . ASP A 1 111 ? 8.928 -8.587 -23.222 1.00 63.16 111 ASP A N 1
ATOM 871 C CA . ASP A 1 111 ? 9.969 -7.712 -23.784 1.00 63.16 111 ASP A CA 1
ATOM 872 C C . ASP A 1 111 ? 9.610 -6.215 -23.718 1.00 63.16 111 ASP A C 1
ATOM 874 O O . ASP A 1 111 ? 10.482 -5.349 -23.755 1.00 63.16 111 ASP A O 1
ATOM 878 N N . SER A 1 112 ? 8.316 -5.885 -23.632 1.00 60.62 112 SER A N 1
ATOM 879 C CA . SER A 1 112 ? 7.821 -4.508 -23.546 1.00 60.62 112 SER A CA 1
ATOM 880 C C . SER A 1 112 ? 6.494 -4.442 -22.786 1.00 60.62 112 SER A C 1
ATOM 882 O O . SER A 1 112 ? 5.611 -5.288 -22.976 1.00 60.62 112 SER A O 1
ATOM 884 N N . ILE A 1 113 ? 6.362 -3.428 -21.925 1.00 63.69 113 ILE A N 1
ATOM 885 C CA . ILE A 1 113 ? 5.169 -3.159 -21.115 1.00 63.69 113 ILE A CA 1
ATOM 886 C C . ILE A 1 113 ? 4.3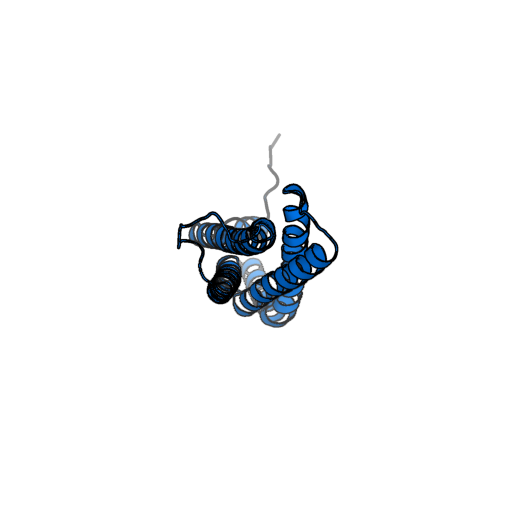73 -2.040 -21.780 1.00 63.69 113 ILE A C 1
ATOM 888 O O . ILE A 1 113 ? 4.877 -0.931 -21.967 1.00 63.69 113 ILE A O 1
ATOM 892 N N . ILE A 1 114 ? 3.104 -2.299 -22.086 1.00 69.81 114 ILE A N 1
ATOM 893 C CA . ILE A 1 114 ? 2.199 -1.249 -22.566 1.00 69.81 114 ILE A CA 1
ATOM 894 C C . ILE A 1 114 ? 1.733 -0.440 -21.350 1.00 69.81 114 ILE A C 1
ATOM 896 O O . ILE A 1 114 ? 1.380 -1.015 -20.325 1.00 69.81 114 ILE A O 1
ATOM 900 N N . SER A 1 115 ? 1.655 0.892 -21.446 1.00 65.88 115 SER A N 1
ATOM 901 C CA . SER A 1 115 ? 1.291 1.754 -20.305 1.00 65.88 115 SER A CA 1
ATOM 902 C C . SER A 1 115 ? -0.054 1.413 -19.641 1.00 65.88 115 SER A C 1
ATOM 904 O O . SER A 1 115 ? -0.257 1.741 -18.478 1.00 65.88 115 SER A O 1
ATOM 906 N N . ILE A 1 116 ? -0.976 0.740 -20.337 1.00 72.69 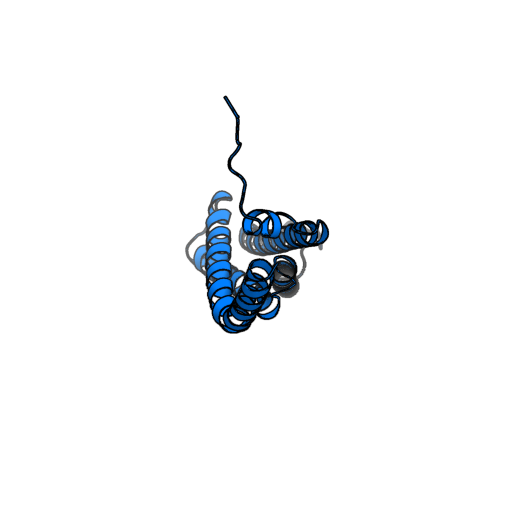116 ILE A N 1
ATOM 907 C CA . ILE A 1 116 ? -2.245 0.268 -19.756 1.00 72.69 116 ILE A CA 1
ATOM 908 C C . ILE A 1 116 ? -2.057 -0.938 -18.816 1.00 72.69 116 ILE A C 1
ATOM 910 O O . ILE A 1 116 ? -2.814 -1.103 -17.863 1.00 72.69 116 ILE A O 1
ATOM 914 N N . GLU A 1 117 ? -1.026 -1.760 -19.033 1.00 68.31 117 GLU A N 1
ATOM 915 C CA . GLU A 1 117 ? -0.729 -2.954 -18.226 1.00 68.31 117 GLU A CA 1
ATOM 916 C C . GLU A 1 117 ? -0.246 -2.582 -16.817 1.00 68.31 117 GLU A C 1
ATOM 918 O O . GLU A 1 117 ? -0.340 -3.387 -15.899 1.00 68.31 117 GLU A O 1
ATOM 923 N N . ILE A 1 118 ? 0.145 -1.321 -16.606 1.00 68.38 118 ILE A N 1
ATOM 924 C CA . ILE A 1 118 ? 0.444 -0.701 -15.301 1.00 68.38 118 ILE A CA 1
ATOM 925 C C . ILE A 1 118 ? -0.745 -0.817 -14.335 1.00 68.38 118 ILE A C 1
ATOM 927 O O . ILE A 1 118 ? -0.567 -0.904 -13.117 1.00 68.38 118 ILE A O 1
ATOM 931 N N . LEU A 1 119 ? -1.970 -0.859 -14.864 1.00 75.38 119 LEU A N 1
ATOM 932 C CA . LEU A 1 119 ? -3.175 -0.999 -14.052 1.00 75.38 119 LEU A CA 1
ATOM 933 C C . LEU A 1 119 ? -3.288 -2.383 -13.396 1.00 75.38 119 LEU A C 1
ATOM 935 O O . LEU A 1 119 ? -3.915 -2.486 -12.343 1.00 75.38 119 LEU A O 1
ATOM 939 N N . LEU A 1 120 ? -2.672 -3.431 -13.961 1.00 79.81 120 LEU A N 1
ATOM 940 C CA . LEU A 1 120 ? -2.733 -4.796 -13.419 1.00 79.81 120 LEU A CA 1
ATOM 941 C C . LEU A 1 120 ? -1.995 -4.923 -12.073 1.00 79.81 120 LEU A C 1
ATOM 943 O O . LEU A 1 120 ? -2.650 -5.293 -11.093 1.00 79.81 120 LEU A O 1
ATOM 947 N N . PRO A 1 121 ? -0.692 -4.579 -11.960 1.00 75.50 121 PRO A N 1
ATOM 948 C CA . PRO A 1 121 ? 0.006 -4.595 -10.676 1.00 75.50 121 PRO A CA 1
ATOM 949 C C . PRO A 1 121 ? -0.649 -3.679 -9.643 1.00 75.50 121 PRO A C 1
ATOM 951 O O . PRO A 1 121 ? -0.755 -4.048 -8.477 1.00 75.50 121 PRO A O 1
ATOM 954 N N . LEU A 1 122 ? -1.141 -2.510 -10.065 1.00 76.44 122 LEU A N 1
ATOM 955 C CA . LEU A 1 122 ? -1.762 -1.529 -9.174 1.00 76.44 122 LEU A CA 1
ATOM 956 C C . LEU A 1 122 ? -3.100 -2.037 -8.611 1.00 76.44 122 LEU A C 1
ATOM 958 O O . LEU A 1 122 ? -3.366 -1.915 -7.413 1.00 76.44 122 LEU A O 1
ATOM 962 N N . PHE A 1 123 ? -3.920 -2.674 -9.451 1.00 83.19 123 PHE A N 1
ATOM 963 C CA . PHE A 1 123 ? -5.154 -3.323 -9.016 1.00 83.19 123 PHE A CA 1
ATOM 964 C C . PHE A 1 123 ? -4.875 -4.500 -8.073 1.00 83.19 123 PHE A C 1
ATOM 966 O O . PHE A 1 123 ? -5.518 -4.619 -7.030 1.00 83.19 123 PHE A O 1
ATOM 973 N N . LEU A 1 124 ? -3.882 -5.337 -8.385 1.00 84.19 124 LEU A N 1
ATOM 974 C CA . LEU A 1 124 ? -3.478 -6.449 -7.519 1.00 84.19 124 LEU A CA 1
ATOM 975 C C . LEU A 1 124 ? -2.970 -5.965 -6.159 1.00 84.19 124 LEU A C 1
ATOM 977 O O . LEU A 1 124 ? -3.400 -6.490 -5.132 1.00 84.19 124 LEU A O 1
ATOM 981 N N . ALA A 1 125 ? -2.133 -4.926 -6.136 1.00 82.44 125 ALA A N 1
ATOM 982 C CA . ALA A 1 125 ? -1.658 -4.290 -4.910 1.00 82.44 125 ALA A CA 1
ATOM 983 C C . ALA A 1 125 ? -2.828 -3.812 -4.043 1.00 82.44 125 ALA A C 1
ATOM 985 O O . ALA A 1 125 ? -2.876 -4.080 -2.841 1.00 82.44 125 ALA A O 1
ATOM 986 N N . PHE A 1 126 ? -3.812 -3.154 -4.663 1.00 82.38 126 PHE A N 1
ATOM 987 C CA . PHE A 1 126 ? -5.012 -2.681 -3.981 1.00 82.38 126 PHE A CA 1
ATOM 988 C C . PHE A 1 126 ? -5.836 -3.831 -3.384 1.00 82.38 126 PHE A C 1
ATOM 990 O O . PHE A 1 126 ? -6.260 -3.758 -2.225 1.00 82.38 126 PHE A O 1
ATOM 997 N N . VAL A 1 127 ? -6.044 -4.910 -4.145 1.00 87.31 127 VAL A N 1
ATOM 998 C CA . VAL A 1 127 ? -6.782 -6.093 -3.681 1.00 87.31 127 VAL A CA 1
ATOM 999 C C . VAL A 1 127 ? -6.057 -6.751 -2.509 1.00 87.31 127 VAL A C 1
ATOM 1001 O O . VAL A 1 127 ? -6.666 -6.952 -1.456 1.00 87.31 127 VAL A O 1
ATOM 1004 N N . VAL A 1 128 ? -4.758 -7.030 -2.648 1.00 88.00 128 VAL A N 1
ATOM 1005 C CA . VAL A 1 128 ? -3.948 -7.675 -1.604 1.00 88.00 128 VAL A CA 1
ATOM 1006 C C . VAL A 1 128 ? -3.886 -6.808 -0.350 1.00 88.00 128 VAL A C 1
ATOM 1008 O O . VAL A 1 128 ? -4.194 -7.294 0.739 1.00 88.00 128 VAL A O 1
ATOM 1011 N N . GLY A 1 129 ? -3.601 -5.512 -0.493 1.00 84.50 129 GLY A N 1
ATOM 1012 C CA . GLY A 1 129 ? -3.602 -4.565 0.620 1.00 84.50 129 GLY A CA 1
ATOM 1013 C C . GLY A 1 129 ? -4.939 -4.532 1.357 1.00 84.50 129 GLY A C 1
ATOM 1014 O O . GLY A 1 129 ? -4.980 -4.601 2.585 1.00 84.50 129 GLY A O 1
ATOM 1015 N N . THR A 1 130 ? -6.055 -4.524 0.623 1.00 84.75 130 THR A N 1
ATOM 1016 C CA . THR A 1 130 ? -7.401 -4.539 1.217 1.00 84.75 130 THR A CA 1
ATOM 1017 C C . THR A 1 130 ? -7.689 -5.842 1.964 1.00 84.75 130 THR A C 1
ATOM 1019 O O . THR A 1 130 ? -8.277 -5.816 3.050 1.00 84.75 130 THR A O 1
ATOM 1022 N N . VAL A 1 131 ? -7.295 -6.991 1.408 1.00 89.81 131 VAL A N 1
ATOM 1023 C CA . VAL A 1 131 ? -7.479 -8.302 2.049 1.00 89.81 131 VAL A CA 1
ATOM 1024 C C . VAL A 1 131 ? -6.667 -8.383 3.339 1.00 89.81 131 VAL A C 1
ATOM 1026 O O . VAL A 1 131 ? -7.231 -8.698 4.389 1.00 89.81 131 VAL A O 1
ATOM 1029 N N . VAL A 1 132 ? -5.381 -8.026 3.290 1.00 88.00 132 VAL A N 1
ATOM 1030 C CA . VAL A 1 132 ? -4.497 -8.016 4.465 1.00 88.00 132 VAL A CA 1
ATOM 1031 C C . VAL A 1 132 ? -5.039 -7.064 5.529 1.00 88.00 132 VAL A C 1
ATOM 1033 O O . VAL A 1 132 ? -5.177 -7.455 6.689 1.00 88.00 132 VAL A O 1
ATOM 1036 N N . TYR A 1 133 ? -5.457 -5.856 5.138 1.00 87.00 133 TYR A N 1
ATOM 1037 C CA . TYR A 1 133 ? -6.074 -4.901 6.054 1.00 87.00 133 TYR A CA 1
ATOM 1038 C C . TYR A 1 133 ? -7.303 -5.490 6.752 1.00 87.00 133 TYR A C 1
ATOM 1040 O O . TYR A 1 133 ? -7.419 -5.393 7.970 1.00 87.00 133 TYR A O 1
ATOM 1048 N N . LYS A 1 134 ? -8.215 -6.136 6.012 1.00 85.94 134 LYS A N 1
ATOM 1049 C CA . LYS A 1 134 ? -9.423 -6.750 6.590 1.00 85.94 134 LYS A CA 1
ATOM 1050 C C . LYS A 1 134 ? -9.089 -7.841 7.605 1.00 85.94 134 LYS A C 1
ATOM 1052 O O . LYS A 1 134 ? -9.728 -7.903 8.657 1.00 85.94 134 LYS A O 1
ATOM 1057 N N . VAL A 1 135 ? -8.105 -8.688 7.305 1.00 89.75 135 VAL A N 1
ATOM 1058 C CA . VAL A 1 135 ? -7.666 -9.763 8.206 1.00 89.75 135 VAL A C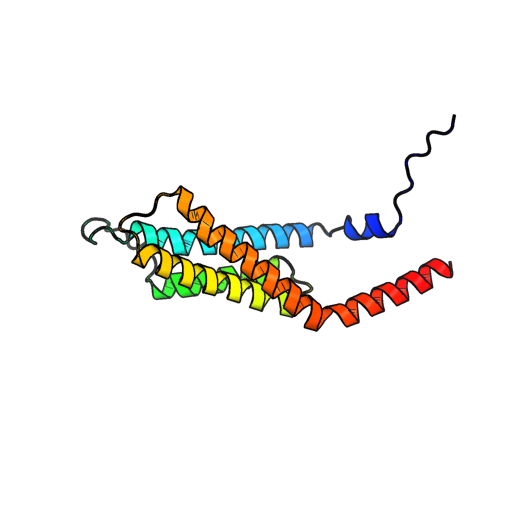A 1
ATOM 1059 C C . VAL A 1 135 ? -7.072 -9.176 9.487 1.00 89.75 135 VAL A C 1
ATOM 1061 O O . VAL A 1 135 ? -7.517 -9.523 10.583 1.00 89.75 135 VAL A O 1
ATOM 1064 N N . LEU A 1 136 ? -6.138 -8.231 9.365 1.00 87.38 136 LEU A N 1
ATOM 1065 C CA . LEU A 1 136 ? -5.489 -7.597 10.516 1.00 87.38 136 LEU A CA 1
ATOM 1066 C C . LEU A 1 136 ? -6.467 -6.750 11.331 1.00 87.38 136 LEU A C 1
ATOM 1068 O O . LEU A 1 136 ? -6.435 -6.761 12.559 1.00 87.38 136 LEU A O 1
ATOM 1072 N N . TYR A 1 137 ? -7.393 -6.064 10.666 1.00 85.88 137 TYR A N 1
ATOM 1073 C CA . TYR A 1 137 ? -8.456 -5.317 11.323 1.00 85.88 137 TYR A CA 1
ATOM 1074 C C . TYR A 1 137 ? -9.333 -6.230 12.185 1.00 85.88 137 TYR A C 1
ATOM 1076 O O . TYR A 1 137 ? -9.604 -5.923 13.351 1.00 85.88 137 TYR A O 1
ATOM 1084 N N . LYS A 1 138 ? -9.726 -7.387 11.636 1.00 85.75 138 LYS A N 1
ATOM 1085 C CA . LYS A 1 138 ? -10.502 -8.391 12.367 1.00 85.75 138 LYS A CA 1
ATOM 1086 C C . LYS A 1 138 ? -9.754 -8.896 13.601 1.00 85.75 138 LYS A C 1
ATOM 1088 O O . LYS A 1 138 ? -10.392 -9.159 14.616 1.00 85.75 138 LYS A O 1
ATOM 1093 N N . PHE A 1 139 ? -8.434 -9.020 13.512 1.00 87.88 139 PHE A N 1
ATOM 1094 C CA . PHE A 1 139 ? -7.605 -9.538 14.593 1.00 87.88 139 PHE A CA 1
ATOM 1095 C C . PHE A 1 139 ? -7.365 -8.508 15.706 1.00 87.88 139 PHE A C 1
ATOM 1097 O O . PHE A 1 139 ? -7.570 -8.811 16.878 1.00 87.88 139 PHE A O 1
ATOM 1104 N N . PHE A 1 140 ? -6.988 -7.276 15.353 1.00 85.31 140 PHE A N 1
ATOM 1105 C CA . PHE A 1 140 ? -6.563 -6.268 16.331 1.00 85.31 140 PHE A CA 1
ATOM 1106 C C . PHE A 1 140 ? -7.686 -5.380 16.865 1.00 85.31 140 PHE A C 1
ATOM 1108 O O . PHE A 1 140 ? -7.607 -4.914 18.000 1.00 85.31 140 PHE A O 1
ATOM 1115 N N . TYR A 1 141 ? -8.721 -5.113 16.066 1.00 82.38 141 TYR A N 1
ATOM 1116 C CA . TYR A 1 141 ? -9.664 -4.032 16.368 1.00 82.38 141 TYR A CA 1
ATOM 1117 C C . TYR A 1 141 ? -11.115 -4.483 16.506 1.00 82.38 141 TYR A C 1
ATOM 1119 O O . TYR A 1 141 ? -11.875 -3.813 17.200 1.00 82.38 141 TYR A O 1
ATOM 1127 N N . LYS A 1 142 ? -11.509 -5.622 15.919 1.00 81.12 142 LYS A N 1
ATOM 1128 C CA . LYS A 1 142 ? -12.913 -6.067 15.925 1.00 81.12 142 LYS A CA 1
ATOM 1129 C C . LYS A 1 142 ? -13.516 -6.142 17.329 1.00 81.12 142 LYS A C 1
ATOM 1131 O O . LYS A 1 142 ? -14.573 -5.575 17.561 1.00 81.12 142 LYS A O 1
ATOM 1136 N N . LYS A 1 143 ? -12.825 -6.787 18.276 1.00 79.44 143 LYS A N 1
ATOM 1137 C CA . LYS A 1 143 ? -13.339 -6.953 19.646 1.00 79.44 143 LYS A CA 1
ATOM 1138 C C . LYS A 1 143 ? -13.569 -5.605 20.344 1.00 79.44 143 LYS A C 1
ATOM 1140 O O . LYS A 1 143 ? -14.614 -5.398 20.948 1.00 79.44 143 LYS A O 1
ATOM 1145 N N . LYS A 1 144 ? -12.607 -4.686 20.222 1.00 79.12 144 LYS A N 1
ATOM 1146 C CA . LYS A 1 144 ? -12.671 -3.355 20.839 1.00 79.12 144 LYS A CA 1
ATOM 1147 C C . LYS A 1 144 ? -13.771 -2.491 20.215 1.00 79.12 144 LYS A C 1
ATOM 1149 O O . LYS A 1 144 ? -14.508 -1.831 20.940 1.00 79.12 144 LYS A O 1
ATOM 1154 N N . ASP A 1 145 ? -13.892 -2.511 18.888 1.00 79.06 145 ASP A N 1
ATOM 1155 C CA . ASP A 1 145 ? -14.916 -1.744 18.174 1.00 79.06 145 ASP A CA 1
ATOM 1156 C C . ASP A 1 145 ? -16.332 -2.270 18.508 1.00 79.06 145 ASP A C 1
ATOM 1158 O O . ASP A 1 145 ? -17.228 -1.465 18.764 1.00 79.06 145 ASP A O 1
ATOM 1162 N N . ASP A 1 146 ? -16.516 -3.595 18.613 1.00 79.12 146 ASP A N 1
ATOM 1163 C CA . ASP A 1 146 ? -17.794 -4.227 18.984 1.00 79.12 146 ASP A CA 1
ATOM 1164 C C . ASP A 1 146 ? -18.232 -3.870 20.424 1.00 79.12 146 ASP A C 1
ATOM 1166 O O . ASP A 1 146 ? -19.415 -3.628 20.681 1.00 79.12 146 ASP A O 1
ATOM 1170 N N . GLU A 1 147 ? -17.295 -3.804 21.377 1.00 80.00 147 GLU A N 1
ATOM 1171 C CA . GLU A 1 147 ? -17.566 -3.403 22.770 1.00 80.00 147 GLU A CA 1
ATOM 1172 C C . GLU A 1 147 ? -17.960 -1.918 22.882 1.00 80.00 147 GLU A C 1
ATOM 1174 O O . GLU A 1 147 ? -18.917 -1.569 23.584 1.00 80.00 147 GLU A O 1
ATOM 1179 N N . ILE A 1 148 ? -17.280 -1.036 22.139 1.00 79.06 148 ILE A N 1
ATOM 1180 C CA . ILE A 1 148 ? -17.619 0.394 22.075 1.00 79.06 148 ILE A CA 1
ATOM 1181 C C . ILE A 1 148 ? -19.019 0.587 21.478 1.00 79.06 148 ILE A C 1
ATOM 1183 O O . ILE A 1 148 ? -19.810 1.365 22.012 1.00 79.06 148 ILE A O 1
ATOM 1187 N N . LEU A 1 149 ? -19.358 -0.145 20.415 1.00 77.56 149 LEU A N 1
ATOM 1188 C CA . LEU A 1 149 ? -20.684 -0.089 19.796 1.00 77.56 149 LEU A CA 1
ATOM 1189 C C . LEU A 1 149 ? -21.787 -0.528 20.765 1.00 77.56 149 LEU A C 1
ATOM 1191 O O . LEU A 1 149 ? -22.772 0.190 20.937 1.00 77.56 149 LEU A O 1
ATOM 1195 N N . LYS A 1 150 ? -21.593 -1.655 21.463 1.00 74.12 150 LYS A N 1
ATOM 1196 C CA . LYS A 1 150 ? -22.557 -2.153 22.459 1.00 74.12 150 LYS A CA 1
ATOM 1197 C C . LYS A 1 150 ? -22.778 -1.168 23.609 1.00 74.12 150 LYS A C 1
ATOM 1199 O O . LYS A 1 150 ? -23.920 -0.934 23.998 1.00 74.12 150 LYS A O 1
ATOM 1204 N N . SER A 1 151 ? -21.711 -0.572 24.146 1.00 73.75 151 SER A N 1
ATOM 1205 C CA . SER A 1 151 ? -21.832 0.403 25.245 1.00 73.75 151 SER A CA 1
ATOM 1206 C C . SER A 1 151 ? -22.600 1.668 24.838 1.00 73.75 151 SER A C 1
ATOM 1208 O O . SER A 1 151 ? -23.432 2.151 25.607 1.00 73.75 151 SER A O 1
ATOM 1210 N N . ARG A 1 152 ? -22.397 2.173 23.614 1.00 68.75 152 ARG A N 1
ATOM 1211 C CA . ARG A 1 152 ? -23.115 3.352 23.102 1.00 68.75 152 ARG A CA 1
ATOM 1212 C C . ARG A 1 152 ? -24.585 3.068 22.812 1.00 68.75 152 ARG A C 1
ATOM 1214 O O . ARG A 1 152 ? -25.426 3.854 23.236 1.00 68.75 152 ARG A O 1
ATOM 1221 N N . MET A 1 153 ? -24.902 1.923 22.204 1.00 70.94 153 MET A N 1
ATOM 1222 C CA . MET A 1 153 ? -26.297 1.506 21.990 1.00 70.94 153 MET A CA 1
ATOM 1223 C C . MET A 1 153 ? -27.080 1.421 23.308 1.00 70.94 153 MET A C 1
ATOM 1225 O O . MET A 1 153 ? -28.216 1.877 23.386 1.00 70.94 153 MET A O 1
ATOM 1229 N N . ASN A 1 154 ? -26.456 0.906 24.370 1.00 72.44 154 ASN A N 1
ATOM 1230 C CA . ASN A 1 154 ? -27.082 0.828 25.692 1.00 72.44 154 ASN A CA 1
ATOM 1231 C C . ASN A 1 154 ? -27.267 2.197 26.369 1.00 72.44 154 ASN A C 1
ATOM 1233 O O . ASN A 1 154 ? -28.076 2.311 27.287 1.00 72.44 154 ASN A O 1
ATOM 1237 N N . THR A 1 155 ? -26.503 3.211 25.956 1.00 70.50 155 THR A N 1
ATOM 1238 C CA . THR A 1 155 ? -26.605 4.577 26.490 1.00 70.50 155 THR A CA 1
ATOM 1239 C C . THR A 1 155 ? -27.711 5.354 25.776 1.00 70.50 155 THR A C 1
ATOM 1241 O O . THR A 1 155 ? -28.479 6.044 26.433 1.00 70.50 155 THR A O 1
ATOM 1244 N N . GLU A 1 156 ? -27.850 5.190 24.456 1.00 65.69 156 GLU A N 1
ATOM 1245 C CA . GLU A 1 156 ? -28.946 5.799 23.686 1.00 65.69 156 GLU A CA 1
ATOM 1246 C C . GLU A 1 156 ? -30.313 5.179 24.001 1.00 65.69 156 GLU A C 1
ATOM 1248 O O . GLU A 1 156 ? -31.302 5.891 23.989 1.00 65.69 156 GLU A O 1
ATOM 1253 N N . LEU A 1 157 ? -30.386 3.886 24.342 1.00 62.78 157 LEU A N 1
ATOM 1254 C CA . LEU A 1 157 ? -31.640 3.240 24.767 1.00 62.78 157 LEU A CA 1
ATOM 1255 C C . LEU A 1 157 ? -32.111 3.644 26.176 1.00 62.78 157 LEU A C 1
ATOM 1257 O O . LEU A 1 157 ? -33.230 3.308 26.561 1.00 62.78 157 LEU A O 1
ATOM 1261 N N . LYS A 1 158 ? -31.251 4.287 26.974 1.00 55.03 158 LYS A N 1
ATOM 1262 C CA . LYS A 1 158 ? -31.570 4.737 28.339 1.00 55.03 158 LYS A CA 1
ATOM 1263 C C . LYS A 1 158 ? -31.996 6.206 28.421 1.00 55.03 158 LYS A C 1
ATOM 1265 O O . LYS A 1 158 ? -32.477 6.602 29.480 1.00 55.03 158 LYS A O 1
ATOM 1270 N N . ASN A 1 159 ? -31.801 6.974 27.351 1.00 51.47 159 ASN A N 1
ATOM 1271 C CA . ASN A 1 159 ? -32.205 8.377 27.232 1.00 51.47 159 ASN A CA 1
ATOM 1272 C C . ASN A 1 159 ? -33.453 8.500 26.358 1.00 51.47 159 ASN A C 1
ATOM 1274 O O . ASN A 1 159 ? -34.213 9.463 26.592 1.00 51.47 159 ASN A O 1
#

pLDDT: mean 71.05, std 14.01, range [39.16, 89.81]

Foldseek 3Di:
DDPDDPDDDPVVVVVVPPPVQLVVLLVQLQVLLVVLLVLLCCCLQPVLPPPPDDPDPPNDDPVVNLVSSLVSLQSSQCSNCVVLSQLRRVLSNQLSVQLNVVSVVVVVVDPHDDPVCSVVSVVSSVVSSVVSSVVRCCVPPVVVVVVVVVVVVVVVVVD

Secondary structure (DSSP, 8-state):
---------HHHHHHH---HHHHHHHHHHHHHHHHHHHHHHHHHHHTTS-SSS---TTS--HHHHHHHHHHHHHHHHHHHTGGGHHHHHHHHHHHHHHHHHHHHHHHHT-S---TTTTHHHHHHHHHHHHHHHHHHHHHHTHHHHHHHHHHHHHHHTT-

Radius of gyration: 21.48 Å; chains: 1; bounding box: 74×30×52 Å